Protein AF-A0A8S9KHG9-F1 (afdb_monomer_lite)

pLDDT: mean 96.8, std 2.97, range [74.5, 98.56]

InterPro domains:
  IPR018948 GTP-binding protein TrmE, N-terminal [PF10396] (1-58)
  IPR018948 GTP-binding protein TrmE, N-terminal [cd14858] (1-57)
  IPR027266 Aminomethyltransferase superfamily [G3DSA:3.30.1360.120] (1-58)

Structure (mmCIF, N/CA/C/O backbone):
data_AF-A0A8S9KHG9-F1
#
_entry.id   AF-A0A8S9KHG9-F1
#
loop_
_atom_site.group_PDB
_atom_site.id
_atom_site.type_symbol
_atom_site.label_atom_id
_atom_site.label_alt_id
_atom_site.label_comp_id
_atom_site.label_asym_id
_atom_site.label_entity_id
_atom_site.label_seq_id
_atom_site.pdbx_PDB_ins_code
_atom_site.Cartn_x
_atom_site.Cartn_y
_atom_site.Cartn_z
_atom_site.occupancy
_atom_site.B_iso_or_equiv
_atom_site.auth_seq_id
_atom_site.auth_comp_id
_atom_site.auth_asym_id
_atom_site.auth_atom_id
_atom_site.pdbx_PDB_model_num
ATOM 1 N N . VAL A 1 1 ? 16.943 -7.192 -1.890 1.00 87.19 1 VAL A N 1
ATOM 2 C CA . VAL A 1 1 ? 15.568 -6.816 -2.289 1.00 87.19 1 VAL A CA 1
ATOM 3 C C . VAL A 1 1 ? 14.785 -8.105 -2.387 1.00 87.19 1 VAL A C 1
ATOM 5 O O . VAL A 1 1 ? 15.330 -9.060 -2.927 1.00 87.19 1 VAL A O 1
ATOM 8 N N . LEU A 1 2 ? 13.580 -8.146 -1.833 1.00 97.25 2 LEU A N 1
ATOM 9 C CA . LEU A 1 2 ? 12.622 -9.235 -1.992 1.00 97.25 2 LEU A CA 1
ATOM 10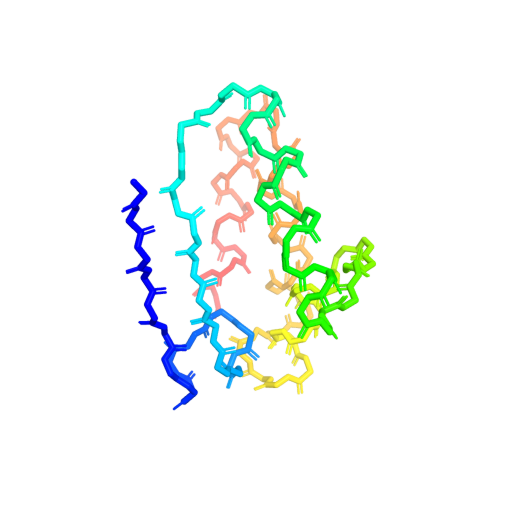 C C . LEU A 1 2 ? 11.458 -8.707 -2.839 1.00 97.25 2 LEU A C 1
ATOM 12 O O . LEU A 1 2 ? 11.012 -7.582 -2.618 1.00 97.25 2 LEU A O 1
ATOM 16 N N . ALA A 1 3 ? 11.001 -9.491 -3.812 1.00 97.25 3 ALA A N 1
ATOM 17 C CA . ALA A 1 3 ? 9.822 -9.175 -4.613 1.00 97.25 3 ALA A CA 1
ATOM 18 C C . ALA A 1 3 ? 8.703 -10.161 -4.267 1.00 97.25 3 ALA A C 1
ATOM 20 O O . ALA A 1 3 ? 8.933 -11.371 -4.281 1.00 97.25 3 ALA A O 1
ATOM 21 N N . VAL A 1 4 ? 7.510 -9.647 -3.963 1.00 98.25 4 VAL A N 1
ATOM 22 C CA . VAL A 1 4 ? 6.337 -10.458 -3.609 1.00 98.25 4 VAL A CA 1
ATOM 23 C C . VAL A 1 4 ? 5.239 -10.223 -4.649 1.00 98.25 4 VAL A C 1
ATOM 25 O O . VAL A 1 4 ? 4.576 -9.186 -4.599 1.00 98.25 4 VAL A O 1
ATOM 28 N N . PRO A 1 5 ? 5.057 -11.136 -5.621 1.00 98.00 5 PRO A N 1
ATOM 29 C CA . PRO A 1 5 ? 3.971 -11.039 -6.585 1.00 98.00 5 PRO A CA 1
ATOM 30 C C . PRO A 1 5 ? 2.652 -11.543 -5.983 1.00 98.00 5 PRO A C 1
ATOM 32 O O . PRO A 1 5 ? 2.587 -12.620 -5.389 1.00 98.00 5 PRO A O 1
ATOM 35 N N . MET A 1 6 ? 1.584 -10.784 -6.201 1.00 98.44 6 MET A N 1
ATOM 36 C CA . MET A 1 6 ? 0.200 -11.118 -5.884 1.00 98.44 6 MET A CA 1
ATOM 37 C C . MET A 1 6 ? -0.620 -10.958 -7.161 1.00 98.44 6 MET A C 1
ATOM 39 O O . MET A 1 6 ? -0.945 -9.844 -7.569 1.00 98.44 6 MET A O 1
ATOM 43 N N . LEU A 1 7 ? -0.911 -12.080 -7.816 1.00 98.12 7 LEU A N 1
ATOM 44 C CA . LEU A 1 7 ? -1.646 -12.075 -9.078 1.00 98.12 7 LEU A CA 1
ATOM 45 C C . LEU A 1 7 ? -3.145 -11.890 -8.835 1.00 98.12 7 LEU A C 1
ATOM 47 O O . LEU A 1 7 ? -3.709 -12.446 -7.881 1.00 98.12 7 LEU A O 1
ATOM 51 N N . ALA A 1 8 ? -3.795 -11.150 -9.728 1.00 96.38 8 ALA A N 1
ATOM 52 C CA . ALA A 1 8 ? -5.233 -10.955 -9.731 1.00 96.38 8 ALA A CA 1
ATOM 53 C C . ALA A 1 8 ? -5.980 -12.309 -9.689 1.00 96.38 8 ALA A C 1
ATOM 55 O O . ALA A 1 8 ? -5.535 -13.295 -10.285 1.00 96.38 8 ALA A O 1
ATOM 56 N N . PRO A 1 9 ? -7.120 -12.408 -8.980 1.00 97.44 9 PRO A N 1
ATOM 57 C CA . PRO A 1 9 ? -7.756 -11.378 -8.153 1.00 97.44 9 PRO A CA 1
ATOM 58 C C . PRO A 1 9 ? -7.261 -11.374 -6.689 1.00 97.44 9 PRO A C 1
ATOM 60 O O . PRO A 1 9 ? -7.892 -10.767 -5.823 1.00 97.44 9 PRO A O 1
ATOM 63 N N . ARG A 1 10 ? -6.179 -12.098 -6.371 1.00 97.50 10 ARG A N 1
ATOM 64 C CA . ARG A 1 10 ? -5.711 -12.367 -4.998 1.00 97.50 10 ARG A CA 1
ATOM 65 C C . ARG A 1 10 ? -4.686 -11.333 -4.526 1.00 97.50 10 ARG A C 1
ATOM 67 O O . ARG A 1 10 ? -3.603 -11.683 -4.068 1.00 97.50 10 ARG A O 1
ATOM 74 N N . SER A 1 11 ? -5.057 -10.063 -4.628 1.00 98.25 11 SER A N 1
ATOM 75 C CA . SER A 1 11 ? -4.271 -8.911 -4.179 1.00 98.25 11 SER A CA 1
ATOM 76 C C . SER A 1 11 ? -5.164 -7.899 -3.454 1.00 98.25 11 SER A C 1
ATOM 78 O O . SER A 1 11 ? -6.391 -8.042 -3.425 1.00 98.25 11 SER A O 1
ATOM 80 N N . TYR A 1 12 ? -4.559 -6.865 -2.864 1.00 97.75 12 TYR A N 1
ATOM 81 C CA . TYR A 1 12 ? -5.304 -5.794 -2.197 1.00 97.75 12 TYR A CA 1
ATOM 82 C C . TYR A 1 12 ? -6.224 -5.035 -3.164 1.00 97.75 12 TYR A C 1
ATOM 84 O O . TYR A 1 12 ? -7.402 -4.855 -2.875 1.00 97.75 12 TYR A O 1
ATOM 92 N N . THR A 1 13 ? -5.728 -4.656 -4.346 1.00 98.31 13 THR A N 1
ATOM 93 C CA . THR A 1 13 ? -6.528 -3.934 -5.349 1.00 98.31 13 THR A CA 1
ATOM 94 C C . THR A 1 13 ? -7.347 -4.854 -6.253 1.00 98.31 13 THR A C 1
ATOM 96 O O . THR A 1 13 ? -8.098 -4.350 -7.077 1.00 98.31 13 THR A O 1
ATOM 99 N N . ARG A 1 14 ? -7.213 -6.185 -6.133 1.00 98.31 14 ARG A N 1
ATOM 100 C CA . ARG A 1 14 ? -7.668 -7.212 -7.101 1.00 98.31 14 ARG A CA 1
ATOM 101 C C . ARG A 1 14 ? -7.002 -7.163 -8.484 1.00 98.31 14 ARG A C 1
ATOM 103 O O . ARG A 1 14 ? -7.357 -7.970 -9.339 1.00 98.31 14 ARG A O 1
ATOM 110 N N . GLU A 1 15 ? -6.035 -6.281 -8.699 1.00 98.56 15 GLU A N 1
ATOM 111 C CA . GLU A 1 15 ? -5.195 -6.249 -9.903 1.00 98.56 15 GLU A CA 1
ATOM 112 C C . GLU A 1 15 ? -3.906 -7.055 -9.677 1.00 98.56 15 GLU A C 1
ATOM 114 O O . GLU A 1 15 ? -3.645 -7.518 -8.564 1.00 98.56 15 GLU A O 1
ATOM 119 N N . ASP A 1 16 ? -3.074 -7.219 -10.703 1.00 98.56 16 ASP A N 1
ATOM 120 C CA . ASP A 1 16 ? -1.722 -7.742 -10.501 1.00 98.56 16 ASP A CA 1
ATOM 121 C C . ASP A 1 16 ? -0.889 -6.725 -9.706 1.00 98.56 16 ASP A C 1
ATOM 123 O O . ASP A 1 16 ? -0.715 -5.578 -10.121 1.00 98.56 16 ASP A O 1
ATOM 127 N N . VAL A 1 17 ? -0.373 -7.144 -8.550 1.00 98.44 17 VAL A N 1
ATOM 128 C CA . VAL A 1 17 ? 0.434 -6.308 -7.651 1.00 98.44 17 VAL A CA 1
ATOM 129 C C . VAL A 1 17 ? 1.775 -6.985 -7.398 1.00 98.44 17 VAL A C 1
ATOM 131 O O . VAL A 1 17 ? 1.845 -8.192 -7.177 1.00 98.44 17 VAL A O 1
ATOM 134 N N . VAL A 1 18 ? 2.852 -6.203 -7.380 1.00 97.94 18 VAL A N 1
ATOM 135 C CA . VAL A 1 18 ? 4.157 -6.643 -6.878 1.00 97.94 18 VAL A CA 1
ATOM 136 C C . VAL A 1 18 ? 4.637 -5.684 -5.798 1.00 97.94 18 VAL A C 1
ATOM 138 O O . VAL A 1 18 ? 4.678 -4.473 -6.005 1.00 97.94 18 VAL A O 1
ATOM 141 N N . GLU A 1 19 ? 5.021 -6.223 -4.646 1.00 98.00 19 GLU A N 1
ATOM 142 C CA . GLU A 1 19 ? 5.668 -5.444 -3.591 1.00 98.00 19 GLU A CA 1
ATOM 143 C C . GLU A 1 19 ? 7.185 -5.617 -3.656 1.00 98.00 19 GLU A C 1
ATOM 145 O O . GLU A 1 19 ? 7.699 -6.738 -3.652 1.00 98.00 19 GLU A O 1
ATOM 150 N N . LEU A 1 20 ? 7.911 -4.496 -3.702 1.00 97.25 20 LEU A N 1
ATOM 151 C CA . LEU A 1 20 ? 9.373 -4.459 -3.711 1.00 97.25 20 LEU A CA 1
ATOM 152 C C . LEU A 1 20 ? 9.897 -4.069 -2.329 1.00 97.25 20 LEU A C 1
ATOM 154 O O . LEU A 1 20 ? 10.030 -2.892 -1.994 1.00 97.25 20 LEU A O 1
ATOM 158 N N . GLN A 1 21 ? 10.248 -5.071 -1.534 1.00 96.75 21 GLN A N 1
ATOM 159 C CA . GLN A 1 21 ? 10.813 -4.873 -0.206 1.00 96.75 21 GLN A CA 1
ATOM 160 C C . GLN A 1 21 ? 12.331 -4.679 -0.321 1.00 96.75 21 GLN A C 1
ATOM 162 O O . GLN A 1 21 ? 13.090 -5.589 -0.677 1.00 96.75 21 GLN A O 1
ATOM 167 N N . CYS A 1 22 ? 12.795 -3.460 -0.061 1.00 94.94 22 CYS A N 1
ATOM 168 C CA . CYS A 1 22 ? 14.193 -3.058 -0.203 1.00 94.94 22 CYS A CA 1
ATOM 169 C C . CYS A 1 22 ? 14.752 -2.465 1.099 1.00 94.94 22 CYS A C 1
ATOM 171 O O . CYS A 1 22 ? 14.039 -2.298 2.084 1.00 94.94 22 CYS A O 1
ATOM 173 N N . HIS A 1 23 ? 16.060 -2.186 1.120 1.00 95.31 23 HIS A N 1
ATOM 174 C CA . HIS A 1 23 ? 16.691 -1.533 2.266 1.00 95.31 23 HIS A CA 1
ATOM 175 C C . HIS A 1 23 ? 16.059 -0.155 2.495 1.00 95.31 23 HIS A C 1
ATOM 177 O O . HIS A 1 23 ? 15.989 0.650 1.568 1.00 95.31 23 HIS A O 1
ATOM 183 N N . GLY A 1 24 ? 15.648 0.126 3.733 1.00 94.06 24 GLY A N 1
ATOM 184 C CA . GLY A 1 24 ? 14.850 1.304 4.090 1.00 94.06 24 GLY A CA 1
ATOM 185 C C . GLY A 1 24 ? 15.590 2.644 4.108 1.00 94.06 24 GLY A C 1
ATOM 186 O O . GLY A 1 24 ? 15.089 3.593 4.703 1.00 94.06 24 GLY A O 1
ATOM 187 N N . SER A 1 25 ? 16.779 2.752 3.502 1.00 96.75 25 SER A N 1
ATOM 188 C CA . SER A 1 25 ? 17.435 4.055 3.370 1.00 96.75 25 SER A CA 1
ATOM 189 C C . SER A 1 25 ? 16.690 4.904 2.338 1.00 96.75 25 SER A C 1
ATOM 191 O O . SER A 1 25 ? 16.277 4.410 1.286 1.00 96.75 25 SER A O 1
ATOM 193 N N . GLU A 1 26 ? 16.544 6.200 2.611 1.00 96.88 26 GLU A N 1
ATOM 194 C CA . GLU A 1 26 ? 15.819 7.122 1.729 1.00 96.88 26 GLU A CA 1
ATOM 195 C C . GLU A 1 26 ? 16.376 7.108 0.295 1.00 96.88 26 GLU A C 1
ATOM 197 O O . GLU A 1 26 ? 15.626 7.101 -0.681 1.00 96.88 26 GLU A O 1
ATOM 202 N N . VAL A 1 27 ? 17.704 7.029 0.160 1.00 97.12 27 VAL A N 1
ATOM 203 C CA . VAL A 1 27 ? 18.382 6.949 -1.140 1.00 97.12 27 VAL A CA 1
ATOM 204 C C . VAL A 1 27 ? 17.985 5.678 -1.896 1.00 97.12 27 VAL A C 1
ATOM 206 O O . VAL A 1 27 ? 17.712 5.748 -3.095 1.00 97.12 27 VAL A O 1
ATOM 209 N N . CYS A 1 28 ? 17.932 4.522 -1.225 1.00 96.06 28 CYS A N 1
ATOM 210 C CA . CYS A 1 28 ? 17.502 3.269 -1.845 1.00 96.06 28 CYS A CA 1
ATOM 211 C C . CYS A 1 28 ? 16.031 3.335 -2.273 1.00 96.06 28 CYS A C 1
ATOM 213 O O . CYS A 1 28 ? 15.728 3.006 -3.419 1.00 96.06 28 CYS A O 1
ATOM 215 N N . LEU A 1 29 ? 15.143 3.822 -1.402 1.00 96.75 29 LEU A N 1
ATOM 216 C CA . LEU A 1 29 ? 13.709 3.935 -1.685 1.00 96.75 29 LEU A CA 1
ATOM 217 C C . LEU A 1 29 ? 13.428 4.869 -2.871 1.00 96.75 29 LEU A C 1
ATOM 219 O O . LEU A 1 29 ? 12.703 4.494 -3.792 1.00 96.75 29 LEU A O 1
ATOM 223 N N . ARG A 1 30 ? 14.067 6.048 -2.915 1.00 96.81 30 ARG A N 1
ATOM 224 C CA . ARG A 1 30 ? 13.942 6.991 -4.041 1.00 96.81 30 ARG A CA 1
ATOM 225 C C . ARG A 1 30 ? 14.422 6.381 -5.360 1.00 96.81 30 ARG A C 1
ATOM 227 O O . ARG A 1 30 ? 13.788 6.595 -6.389 1.00 96.81 30 ARG A O 1
ATOM 234 N N . ARG A 1 31 ? 15.518 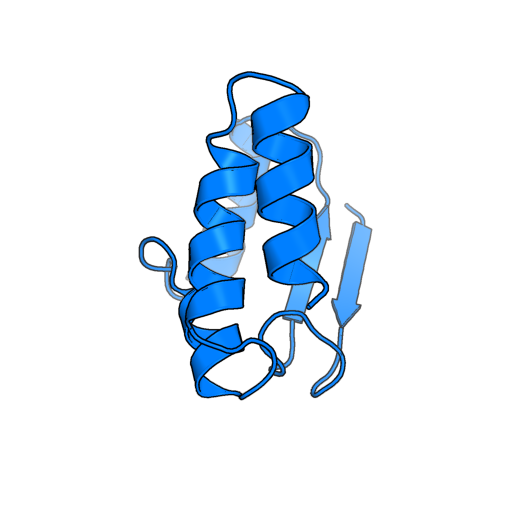5.609 -5.342 1.00 96.88 31 ARG A N 1
ATOM 235 C CA . ARG A 1 31 ? 16.037 4.918 -6.538 1.00 96.88 31 ARG A CA 1
ATOM 236 C C . ARG A 1 31 ? 15.089 3.828 -7.032 1.00 96.88 31 ARG A C 1
ATOM 238 O O . ARG A 1 31 ? 14.865 3.742 -8.234 1.00 96.88 31 ARG A O 1
ATOM 245 N N . VAL A 1 32 ? 14.519 3.033 -6.126 1.00 97.12 32 VAL A N 1
ATOM 246 C CA . VAL A 1 32 ? 13.542 1.991 -6.483 1.00 97.12 32 VAL A CA 1
ATOM 247 C C . VAL A 1 32 ? 12.274 2.614 -7.065 1.00 97.12 32 VAL A C 1
ATOM 249 O O . VAL A 1 32 ? 11.839 2.200 -8.138 1.00 97.12 32 VAL A O 1
ATOM 252 N N . LEU A 1 33 ? 11.725 3.652 -6.424 1.00 97.44 33 LEU A N 1
ATOM 253 C CA . LEU A 1 33 ? 10.559 4.373 -6.942 1.00 97.44 33 LEU A CA 1
ATOM 254 C C . LEU A 1 33 ? 10.835 4.957 -8.331 1.00 97.44 33 LEU A C 1
ATOM 256 O O . LEU A 1 33 ? 10.024 4.800 -9.242 1.00 97.44 33 LEU A O 1
ATOM 260 N N . ARG A 1 34 ? 12.000 5.592 -8.512 1.00 98.06 34 ARG A N 1
ATOM 261 C CA . ARG A 1 34 ? 12.390 6.165 -9.800 1.00 98.06 34 ARG A CA 1
ATOM 262 C C . ARG A 1 34 ? 12.488 5.101 -10.892 1.00 98.06 34 ARG A C 1
ATOM 264 O O . ARG A 1 34 ? 11.945 5.315 -11.967 1.00 98.06 34 ARG A O 1
ATOM 271 N N . ALA A 1 35 ? 13.099 3.955 -10.594 1.00 97.62 35 ALA A N 1
ATOM 272 C CA . ALA A 1 35 ? 13.197 2.844 -11.537 1.00 97.62 35 ALA A CA 1
ATOM 273 C C . ALA A 1 35 ? 11.816 2.314 -11.967 1.00 97.62 35 ALA A C 1
ATOM 275 O O . ALA A 1 35 ? 11.633 1.991 -13.136 1.00 97.62 35 ALA A O 1
ATOM 276 N N . CYS A 1 36 ? 10.832 2.273 -11.060 1.00 98.00 36 CYS A N 1
ATOM 277 C CA . CYS A 1 36 ? 9.461 1.883 -11.407 1.00 98.00 36 CYS A CA 1
ATOM 278 C C . CYS A 1 36 ? 8.815 2.884 -12.377 1.00 98.00 36 CYS A C 1
ATOM 280 O O . CYS A 1 36 ? 8.182 2.481 -13.350 1.00 98.00 36 CYS A O 1
ATOM 282 N N . VAL A 1 37 ? 8.996 4.187 -12.131 1.00 98.31 37 VAL A N 1
ATOM 283 C CA . VAL A 1 37 ? 8.464 5.248 -13.002 1.00 98.31 37 VAL A CA 1
ATOM 284 C C . VAL A 1 37 ? 9.143 5.243 -14.372 1.00 98.31 37 VAL A C 1
ATOM 286 O O . VAL A 1 37 ? 8.461 5.319 -15.389 1.00 98.31 37 VAL A O 1
ATOM 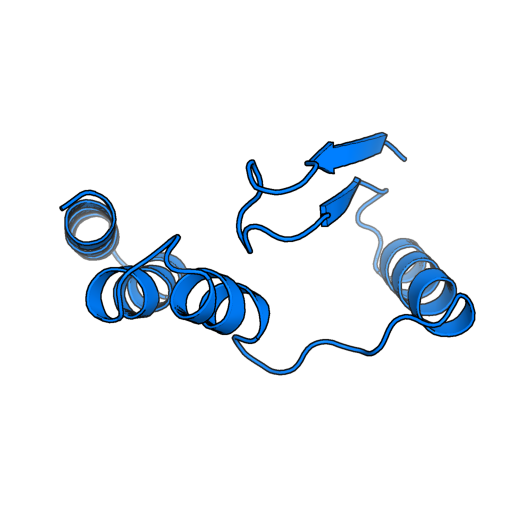289 N N . ASP A 1 38 ? 10.467 5.086 -14.417 1.00 98.56 38 ASP A N 1
ATOM 290 C CA . ASP A 1 38 ? 11.222 4.988 -15.674 1.00 98.56 38 ASP A CA 1
ATOM 291 C C . ASP A 1 38 ? 10.832 3.737 -16.487 1.00 98.56 38 ASP A C 1
ATOM 293 O O . ASP A 1 38 ? 10.908 3.749 -17.714 1.00 98.56 38 ASP A O 1
ATOM 297 N N . ALA A 1 39 ? 10.352 2.679 -15.823 1.00 98.31 39 ALA A N 1
ATOM 298 C CA . ALA A 1 39 ? 9.792 1.483 -16.454 1.00 98.31 39 ALA A CA 1
ATOM 299 C C . ALA A 1 39 ? 8.318 1.631 -16.896 1.00 98.31 39 ALA A C 1
ATOM 301 O O . ALA A 1 39 ? 7.735 0.670 -17.397 1.00 98.31 39 ALA A O 1
ATOM 302 N N . GLY A 1 40 ? 7.710 2.811 -16.729 1.00 98.31 40 GLY A N 1
ATOM 303 C CA . GLY A 1 40 ? 6.361 3.128 -17.212 1.00 98.31 40 GLY A CA 1
ATOM 304 C C . GLY A 1 40 ? 5.278 3.216 -16.134 1.00 98.31 40 GLY A C 1
ATOM 305 O O . GLY A 1 40 ? 4.118 3.461 -16.466 1.00 98.31 40 GLY A O 1
ATOM 306 N N . ALA A 1 41 ? 5.612 3.048 -14.850 1.00 98.12 41 ALA A N 1
ATOM 307 C CA . ALA A 1 41 ? 4.641 3.263 -13.780 1.00 98.12 41 ALA A CA 1
ATOM 308 C C . ALA A 1 41 ? 4.320 4.759 -13.599 1.00 98.12 41 ALA A C 1
ATOM 310 O O . ALA A 1 41 ? 5.186 5.627 -13.710 1.00 98.12 41 ALA A O 1
ATOM 311 N N . ARG A 1 42 ? 3.073 5.070 -13.234 1.00 98.19 42 ARG A N 1
ATOM 312 C CA . ARG A 1 42 ? 2.676 6.404 -12.761 1.00 98.19 42 ARG A CA 1
ATOM 313 C C . ARG A 1 42 ? 2.742 6.449 -11.232 1.00 98.19 42 ARG A C 1
ATOM 315 O O . ARG A 1 42 ? 2.417 5.464 -10.574 1.00 98.19 42 ARG A O 1
ATOM 322 N N . LEU A 1 43 ? 3.107 7.602 -10.665 1.00 98.38 43 LEU A N 1
ATOM 323 C CA . LEU A 1 43 ? 2.945 7.847 -9.228 1.00 98.38 43 LEU A CA 1
ATOM 324 C C . LEU A 1 43 ? 1.468 7.775 -8.835 1.00 98.38 43 LEU A C 1
ATOM 326 O O . LEU A 1 43 ? 0.640 8.440 -9.456 1.00 98.38 43 LEU A O 1
ATOM 330 N N . ALA A 1 44 ? 1.162 6.995 -7.803 1.00 98.38 44 ALA A N 1
ATOM 331 C CA . ALA A 1 44 ? -0.192 6.873 -7.284 1.00 98.38 44 ALA A CA 1
ATOM 332 C C . ALA A 1 44 ? -0.681 8.190 -6.660 1.00 98.38 44 ALA A C 1
ATOM 334 O O . ALA A 1 44 ? 0.090 8.923 -6.036 1.00 98.38 44 ALA A O 1
ATOM 335 N N . GLU A 1 45 ? -1.971 8.462 -6.812 1.00 98.31 45 GLU A N 1
ATOM 336 C CA . GLU A 1 45 ? -2.661 9.544 -6.117 1.00 98.31 45 GLU A CA 1
ATOM 337 C C . GLU A 1 45 ? -2.967 9.162 -4.655 1.00 98.31 45 GLU A C 1
ATOM 339 O O . GLU A 1 45 ? -2.948 7.975 -4.294 1.00 98.31 45 GLU A O 1
ATOM 344 N N . PRO A 1 46 ? -3.255 10.141 -3.776 1.00 97.38 46 PRO A N 1
ATOM 345 C CA . PRO A 1 46 ? -3.647 9.859 -2.399 1.00 97.38 46 PRO A CA 1
ATOM 346 C C . PRO A 1 46 ? -4.847 8.905 -2.328 1.00 97.38 46 PRO A C 1
ATOM 348 O O . PRO A 1 46 ? -5.889 9.153 -2.925 1.00 97.38 46 PRO A O 1
ATOM 351 N N . GLY A 1 47 ? -4.697 7.799 -1.596 1.00 96.50 47 GLY A N 1
ATOM 352 C CA . GLY A 1 47 ? -5.758 6.800 -1.414 1.00 96.50 47 GLY A CA 1
ATOM 353 C C . GLY A 1 47 ? -6.039 5.909 -2.630 1.00 96.50 47 GLY A C 1
ATOM 354 O O . GLY A 1 47 ? -6.891 5.027 -2.534 1.00 96.50 47 GLY A O 1
ATOM 355 N N . GLU A 1 48 ? -5.315 6.072 -3.745 1.00 98.25 48 GLU A N 1
ATOM 356 C CA . GLU A 1 48 ? -5.638 5.407 -5.013 1.00 98.25 48 GLU A CA 1
ATOM 357 C C . GLU A 1 48 ? -5.684 3.873 -4.891 1.00 98.25 48 GLU A C 1
ATOM 359 O O . GLU A 1 48 ? -6.581 3.237 -5.438 1.00 98.25 48 GLU A O 1
ATOM 364 N N . PHE A 1 49 ? -4.785 3.259 -4.116 1.00 98.44 49 PHE A N 1
ATOM 365 C CA . PHE A 1 49 ? -4.797 1.806 -3.902 1.00 98.44 49 PHE A CA 1
ATOM 366 C C . PHE A 1 49 ? -6.083 1.320 -3.213 1.00 98.44 49 PHE A C 1
ATOM 368 O O . PHE A 1 49 ? -6.689 0.345 -3.653 1.00 98.44 49 PHE A O 1
ATOM 375 N N . THR A 1 50 ? -6.535 2.005 -2.160 1.00 97.81 50 THR A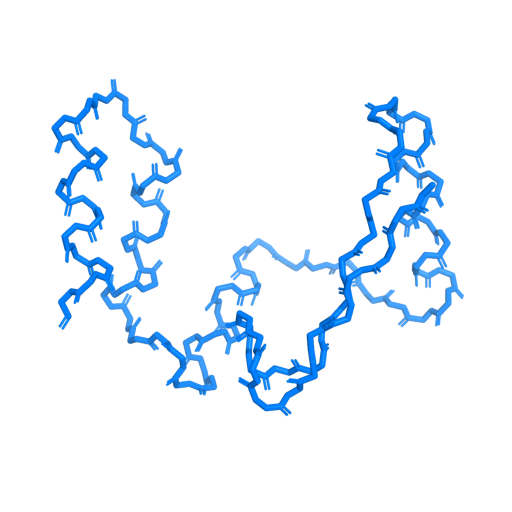 N 1
ATOM 376 C CA . THR A 1 50 ? -7.778 1.646 -1.456 1.00 97.81 50 THR A CA 1
ATOM 377 C C . THR A 1 50 ? -9.005 1.954 -2.312 1.00 97.81 50 THR A C 1
ATOM 379 O O . THR A 1 50 ? -9.937 1.152 -2.343 1.00 97.81 50 THR A O 1
ATOM 382 N N . LEU A 1 51 ? -8.983 3.046 -3.086 1.00 98.06 51 LEU A N 1
ATOM 383 C CA . LEU A 1 51 ? -10.031 3.347 -4.063 1.00 98.06 51 LEU A CA 1
ATOM 384 C C . LEU A 1 51 ? -10.178 2.214 -5.087 1.00 98.06 51 LEU A C 1
ATOM 386 O O . LEU A 1 51 ? -11.291 1.774 -5.356 1.00 98.06 51 LEU A O 1
ATOM 390 N N . ARG A 1 52 ? -9.073 1.691 -5.630 1.00 98.38 52 ARG A N 1
ATOM 391 C CA . ARG A 1 52 ? -9.118 0.5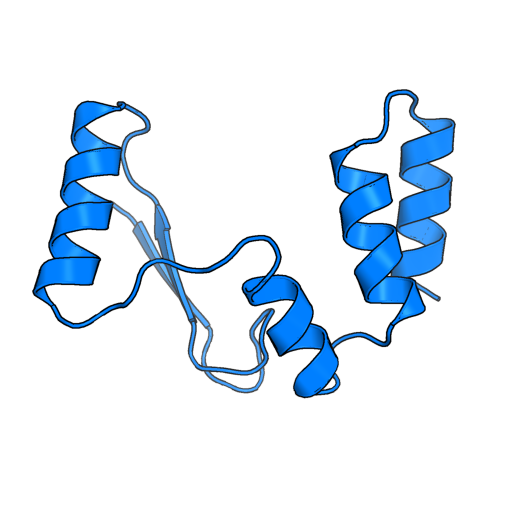55 -6.563 1.00 98.38 52 ARG A CA 1
ATOM 392 C C . ARG A 1 52 ? -9.628 -0.725 -5.905 1.00 98.38 52 ARG A C 1
ATOM 394 O O . ARG A 1 52 ? -10.396 -1.451 -6.527 1.00 98.38 52 ARG A O 1
ATOM 401 N N . ALA A 1 53 ? -9.263 -0.984 -4.648 1.00 98.31 53 ALA A N 1
ATOM 402 C CA . ALA A 1 53 ? -9.819 -2.102 -3.883 1.00 98.31 53 ALA A CA 1
ATOM 403 C C . ALA A 1 53 ? -11.352 -1.995 -3.749 1.00 98.31 53 ALA A C 1
ATOM 405 O O . ALA A 1 53 ? -12.052 -2.990 -3.948 1.00 98.31 53 ALA A O 1
ATOM 406 N N . PHE A 1 54 ? -11.876 -0.793 -3.489 1.00 97.56 54 PHE A N 1
ATOM 407 C CA . PHE A 1 54 ? -13.315 -0.518 -3.478 1.00 97.56 54 PHE A CA 1
ATOM 408 C C . PHE A 1 54 ? -13.958 -0.717 -4.860 1.00 97.56 54 PHE A C 1
ATOM 410 O O . PHE A 1 54 ? -14.899 -1.495 -5.000 1.00 97.56 54 PHE A O 1
ATOM 417 N N . LEU A 1 55 ? -13.411 -0.084 -5.905 1.00 98.19 55 LEU A N 1
ATOM 418 C CA . LEU A 1 55 ? -13.942 -0.172 -7.272 1.00 98.19 55 LEU A CA 1
ATOM 419 C C . LEU A 1 55 ? -13.958 -1.611 -7.809 1.00 98.19 55 LEU A C 1
ATOM 421 O O . LEU A 1 55 ? -14.874 -1.988 -8.535 1.00 98.19 55 LEU A O 1
ATOM 425 N N . ASN A 1 56 ? -12.985 -2.432 -7.408 1.00 98.19 56 ASN A N 1
ATOM 426 C CA . ASN A 1 56 ? -12.900 -3.841 -7.789 1.00 98.19 56 ASN A CA 1
ATOM 427 C C . ASN A 1 56 ? -13.635 -4.785 -6.816 1.00 98.19 56 ASN A C 1
ATOM 429 O O . ASN A 1 56 ? -13.450 -6.008 -6.870 1.00 98.19 56 ASN A O 1
ATOM 433 N N . GLY A 1 57 ? -14.453 -4.241 -5.908 1.00 96.94 57 GLY A N 1
ATOM 434 C CA . GLY A 1 57 ? -15.321 -4.987 -4.993 1.00 96.94 57 GLY A CA 1
ATOM 435 C C . GLY A 1 57 ? -14.573 -5.850 -3.974 1.00 96.94 57 GLY A C 1
ATOM 436 O O . GLY A 1 57 ? -15.084 -6.896 -3.562 1.00 96.94 57 GLY A O 1
ATOM 437 N N . ARG A 1 58 ? -13.324 -5.497 -3.636 1.00 96.94 58 ARG A N 1
ATOM 438 C CA . ARG A 1 58 ? -12.564 -6.129 -2.542 1.00 96.94 58 ARG A CA 1
ATOM 439 C C . ARG A 1 58 ? -13.028 -5.636 -1.180 1.00 96.94 58 ARG A C 1
ATOM 441 O O . ARG A 1 58 ? -12.983 -6.429 -0.239 1.00 96.94 58 ARG A O 1
ATOM 448 N N . LEU A 1 59 ? -13.393 -4.358 -1.128 1.00 96.88 59 LEU A N 1
ATOM 449 C CA . LEU A 1 59 ? -13.903 -3.628 0.023 1.00 96.88 59 LEU A CA 1
ATOM 450 C C . LEU A 1 59 ? -15.207 -2.936 -0.384 1.00 96.88 59 LEU A C 1
ATOM 452 O O . LEU A 1 59 ? -15.347 -2.540 -1.543 1.00 96.88 59 LEU A O 1
ATOM 456 N N . ASP A 1 60 ? -16.126 -2.748 0.553 1.00 96.81 60 ASP A N 1
ATOM 457 C CA . ASP A 1 60 ? -17.165 -1.728 0.414 1.00 96.81 60 ASP A CA 1
ATOM 458 C C . ASP A 1 60 ? -16.650 -0.340 0.853 1.00 96.81 60 ASP A C 1
ATOM 460 O O . ASP A 1 60 ? -15.486 -0.172 1.233 1.00 96.81 60 ASP A O 1
ATOM 464 N N . LEU A 1 61 ? -17.503 0.685 0.748 1.00 95.81 61 LEU A N 1
ATOM 465 C CA . LEU A 1 61 ? -17.116 2.056 1.088 1.00 95.81 61 LEU A CA 1
ATOM 466 C C . LEU A 1 61 ? -16.820 2.214 2.588 1.00 95.81 61 LEU A C 1
ATOM 468 O O . LEU A 1 61 ? -15.870 2.898 2.955 1.00 95.81 61 LEU A O 1
ATOM 472 N N . THR A 1 62 ? -17.597 1.558 3.451 1.00 96.00 62 THR A N 1
ATOM 473 C CA . THR A 1 62 ? -17.425 1.629 4.906 1.00 96.00 62 THR A CA 1
ATOM 474 C C . THR A 1 62 ? -16.110 0.979 5.331 1.00 96.00 62 THR A C 1
ATOM 476 O O . THR A 1 62 ? -15.347 1.573 6.094 1.00 96.00 62 THR A O 1
ATOM 479 N N . GLN A 1 63 ? -15.789 -0.191 4.783 1.00 97.25 63 GLN A N 1
ATOM 480 C CA . GLN A 1 63 ? -14.513 -0.869 4.982 1.00 97.25 63 GLN A CA 1
ATOM 481 C C . GLN A 1 63 ? -13.347 0.002 4.486 1.00 97.25 63 GLN A C 1
ATOM 483 O O . GLN A 1 63 ? -12.356 0.156 5.199 1.00 97.25 63 GLN A O 1
ATOM 488 N N . ALA A 1 64 ? -13.469 0.624 3.306 1.00 96.12 64 ALA A N 1
ATOM 489 C CA . ALA A 1 64 ? -12.450 1.524 2.761 1.00 96.12 64 ALA A CA 1
ATOM 490 C C . ALA A 1 64 ? -12.196 2.758 3.652 1.00 96.12 64 ALA A C 1
ATOM 492 O O . ALA A 1 64 ? -11.041 3.120 3.875 1.00 96.12 64 ALA A O 1
ATOM 493 N N . GLU A 1 65 ? -13.243 3.377 4.204 1.00 95.44 65 GLU A N 1
ATOM 494 C CA . GLU A 1 65 ? -13.112 4.482 5.165 1.00 95.44 65 GLU A CA 1
ATOM 495 C C . GLU A 1 65 ? -12.445 4.034 6.471 1.00 95.44 65 GLU A C 1
ATOM 497 O O . GLU A 1 65 ? -11.621 4.754 7.039 1.00 95.44 65 GLU A O 1
ATOM 502 N N . ASN A 1 66 ? -12.763 2.831 6.951 1.00 97.25 66 ASN A N 1
ATOM 503 C CA . ASN A 1 66 ? -12.179 2.305 8.182 1.00 97.25 66 ASN A CA 1
ATOM 504 C C . ASN A 1 66 ? -10.680 1.981 8.045 1.00 97.25 66 ASN A C 1
ATOM 506 O O . ASN A 1 66 ? -9.967 2.031 9.046 1.00 97.25 66 ASN A O 1
ATOM 510 N N . VAL A 1 67 ? -10.161 1.754 6.830 1.00 96.69 67 VAL A N 1
ATOM 511 C CA . VAL A 1 67 ? -8.707 1.655 6.591 1.00 96.69 67 VAL A CA 1
ATOM 512 C C . VAL A 1 67 ? -7.990 2.953 6.981 1.00 96.69 67 VAL A C 1
ATOM 514 O O . VAL A 1 67 ? -6.952 2.903 7.639 1.00 96.69 67 VAL A O 1
ATOM 517 N N . GLU A 1 68 ? -8.538 4.119 6.628 1.00 95.19 68 GLU A N 1
ATOM 518 C CA . GLU A 1 68 ? -7.952 5.415 7.005 1.00 95.19 68 GLU A CA 1
ATOM 519 C C . GLU A 1 68 ? -8.045 5.650 8.516 1.00 95.19 68 GLU A C 1
ATOM 521 O O . GLU A 1 68 ? -7.049 6.041 9.133 1.00 95.19 68 GLU A O 1
ATOM 526 N N . LYS A 1 69 ? -9.186 5.307 9.132 1.00 96.88 69 LYS A N 1
ATOM 527 C CA . LYS A 1 69 ? -9.371 5.400 10.590 1.00 96.88 69 LYS A CA 1
ATOM 528 C C . LYS A 1 69 ? -8.383 4.526 11.354 1.00 96.88 69 LYS A C 1
ATOM 530 O O . LYS A 1 69 ? -7.892 4.936 12.402 1.00 96.88 69 LYS A O 1
ATOM 535 N N . LEU A 1 70 ? -8.073 3.339 10.833 1.00 97.50 70 LEU A N 1
ATOM 536 C CA . LEU A 1 70 ? -7.097 2.440 11.440 1.00 97.50 70 LEU A CA 1
ATOM 537 C C . LEU A 1 70 ? -5.678 3.024 11.361 1.00 97.50 70 LEU A C 1
ATOM 539 O O . LEU A 1 70 ? -4.959 3.017 12.356 1.00 97.50 70 LEU A O 1
ATOM 543 N N . ILE A 1 71 ? -5.283 3.566 10.203 1.00 96.06 71 ILE A N 1
ATOM 544 C CA . ILE A 1 71 ? -3.962 4.190 10.003 1.00 96.06 71 ILE A CA 1
ATOM 545 C C . ILE A 1 71 ? -3.789 5.440 10.884 1.00 96.06 71 ILE A C 1
ATOM 547 O O . ILE A 1 71 ? -2.698 5.688 11.399 1.00 96.06 71 ILE A O 1
ATOM 551 N N . SER A 1 72 ? -4.848 6.234 11.054 1.00 96.62 72 SER A N 1
ATOM 552 C CA . SER A 1 72 ? -4.830 7.499 11.803 1.00 96.62 72 SER A CA 1
ATOM 553 C C . SER A 1 72 ? -5.110 7.346 13.308 1.00 96.62 72 SER A C 1
ATOM 555 O O . SER A 1 72 ? -5.052 8.337 14.050 1.00 96.62 72 SER A O 1
ATOM 557 N N . ALA A 1 73 ? -5.388 6.125 13.779 1.00 97.62 73 ALA A N 1
ATOM 558 C CA . ALA A 1 73 ? -5.780 5.844 15.154 1.00 97.62 73 ALA A CA 1
ATOM 559 C C . ALA A 1 73 ? -4.712 6.278 16.175 1.00 97.62 73 ALA A C 1
ATOM 561 O O . ALA A 1 73 ? -3.521 6.001 16.042 1.00 97.62 73 ALA A O 1
ATOM 562 N N . LYS A 1 74 ? -5.162 6.938 17.251 1.00 97.38 74 LYS A N 1
ATOM 563 C CA . LYS A 1 74 ? -4.305 7.439 18.348 1.00 97.38 74 LYS A CA 1
ATOM 564 C C . LYS A 1 74 ? -4.508 6.704 19.676 1.00 97.38 74 LYS A C 1
ATOM 566 O O . LYS A 1 74 ? -3.912 7.080 20.682 1.00 97.38 74 LYS A O 1
ATOM 571 N N . SER A 1 75 ? -5.364 5.687 19.699 1.00 98.12 75 SER A N 1
ATOM 572 C CA . SER A 1 75 ? -5.612 4.829 20.858 1.00 98.12 75 SER A CA 1
ATOM 573 C C . SER A 1 75 ? -5.944 3.414 20.398 1.00 98.12 75 SER A C 1
ATOM 575 O O . SER A 1 75 ? -6.476 3.235 19.302 1.00 98.12 75 SER A O 1
ATOM 577 N N . SER A 1 76 ? -5.672 2.418 21.246 1.00 97.81 76 SER A N 1
ATOM 578 C CA . SER A 1 76 ? -6.023 1.023 20.953 1.00 97.81 76 SER A CA 1
ATOM 579 C C . SER A 1 76 ? -7.519 0.873 20.689 1.00 97.81 76 SER A C 1
ATOM 581 O O . SER A 1 76 ? -7.889 0.324 19.668 1.00 97.81 76 SER A O 1
ATOM 583 N N . ALA A 1 77 ? -8.372 1.497 21.510 1.00 97.88 77 ALA A N 1
ATOM 584 C CA . ALA A 1 77 ? -9.823 1.451 21.320 1.00 97.88 77 ALA A CA 1
ATOM 585 C C . ALA A 1 77 ? -10.284 2.006 19.956 1.00 97.88 77 ALA A C 1
ATOM 587 O O . ALA A 1 77 ? -11.219 1.477 19.364 1.00 97.88 77 ALA A O 1
ATOM 588 N N . ALA A 1 78 ? -9.637 3.062 19.442 1.00 97.56 78 ALA A N 1
ATOM 589 C CA . ALA A 1 78 ? -9.946 3.590 18.113 1.00 97.56 78 ALA A CA 1
ATOM 590 C C . ALA A 1 78 ? -9.468 2.649 16.995 1.00 97.56 78 ALA A C 1
ATOM 592 O O . ALA A 1 78 ? -10.172 2.480 16.002 1.00 97.56 78 ALA A O 1
ATOM 593 N N . ALA A 1 79 ? -8.295 2.029 17.164 1.00 97.50 79 ALA A N 1
ATOM 594 C CA . ALA A 1 79 ? -7.783 1.032 16.229 1.00 97.50 79 ALA A CA 1
ATOM 595 C C . ALA A 1 79 ? -8.675 -0.221 16.199 1.00 97.50 79 ALA A C 1
ATOM 597 O O . ALA A 1 79 ? -9.014 -0.694 15.119 1.00 97.50 79 ALA A O 1
ATOM 598 N N . ASP A 1 80 ? -9.112 -0.703 17.364 1.00 97.62 80 ASP A N 1
ATOM 599 C CA . ASP A 1 80 ? -9.987 -1.870 17.501 1.00 97.62 80 ASP A CA 1
ATOM 600 C C . ASP A 1 80 ? -11.346 -1.616 16.829 1.00 97.62 80 ASP A C 1
ATOM 602 O O . ASP A 1 80 ? -11.780 -2.411 15.999 1.00 97.62 80 ASP A O 1
ATOM 606 N N . ALA A 1 81 ? -11.967 -0.457 17.080 1.00 97.12 81 ALA A N 1
ATOM 607 C CA . ALA A 1 81 ? -13.228 -0.077 16.438 1.00 97.12 81 ALA A CA 1
ATOM 608 C C . ALA A 1 81 ? -13.103 0.054 14.906 1.00 97.12 81 ALA A C 1
ATOM 610 O O . ALA A 1 81 ? -14.006 -0.335 14.164 1.00 97.12 81 ALA A O 1
ATOM 611 N N . ALA A 1 82 ? -11.984 0.596 14.410 1.00 96.75 82 ALA A N 1
ATOM 612 C CA . ALA A 1 82 ? -11.725 0.662 12.974 1.00 96.75 82 ALA A CA 1
ATOM 613 C C . ALA A 1 82 ? -11.517 -0.737 12.373 1.00 96.75 82 ALA A C 1
ATOM 615 O O . ALA A 1 82 ? -12.018 -1.019 11.287 1.00 96.75 82 ALA A O 1
ATOM 616 N N . LEU A 1 83 ? -10.820 -1.627 13.085 1.00 96.69 83 LEU A N 1
ATOM 617 C CA . LEU A 1 83 ? -10.590 -3.001 12.651 1.00 96.69 83 LEU A CA 1
ATOM 618 C C . LEU A 1 83 ? -11.893 -3.807 12.574 1.00 96.69 83 LEU A C 1
ATOM 620 O O . LEU A 1 83 ? -12.109 -4.494 11.576 1.00 96.69 83 LEU A O 1
ATOM 624 N N . GLU A 1 84 ? -12.779 -3.682 13.565 1.00 96.31 84 GLU A N 1
ATOM 625 C CA . GLU A 1 84 ? -14.121 -4.283 13.532 1.00 96.31 84 GLU A CA 1
ATOM 626 C C . GLU A 1 84 ? -14.886 -3.846 12.277 1.00 96.31 84 GLU A C 1
ATOM 628 O O . GLU A 1 84 ? -15.449 -4.673 11.562 1.00 96.31 84 GLU A O 1
ATOM 633 N N . GLY A 1 85 ? -14.824 -2.556 11.945 1.00 93.19 85 GLY A N 1
ATOM 634 C CA . GLY A 1 85 ? -15.459 -2.007 10.752 1.00 93.19 85 GLY A CA 1
ATOM 635 C C . GLY A 1 85 ? -14.824 -2.416 9.413 1.00 93.19 85 GLY A C 1
ATOM 636 O O . GLY A 1 85 ? -15.422 -2.161 8.371 1.00 93.19 85 GLY A O 1
ATOM 637 N N . ILE A 1 86 ? -13.627 -3.014 9.407 1.00 93.56 86 ILE A N 1
ATOM 638 C CA . ILE A 1 86 ? -13.009 -3.624 8.212 1.00 93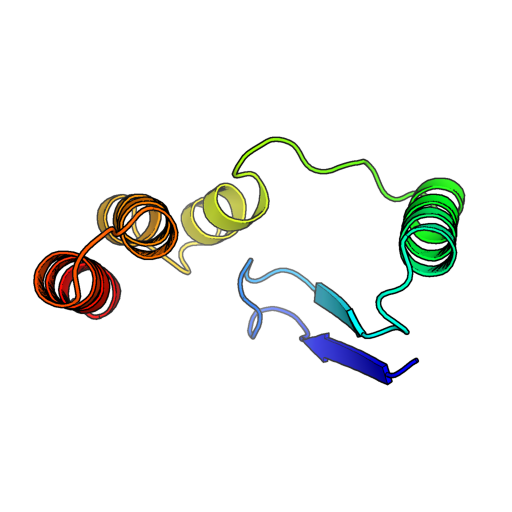.56 86 ILE A CA 1
ATOM 639 C C . ILE A 1 86 ? -13.428 -5.097 8.073 1.00 93.56 86 ILE A C 1
ATOM 641 O O . ILE A 1 86 ? -13.448 -5.627 6.963 1.00 93.56 86 ILE A O 1
ATOM 645 N N . GLN A 1 87 ? -13.706 -5.768 9.194 1.00 88.88 87 GLN A N 1
ATOM 646 C CA . GLN A 1 87 ? -14.001 -7.204 9.255 1.00 88.88 87 GLN A CA 1
ATOM 647 C C . GLN A 1 87 ? -15.494 -7.541 9.148 1.00 88.88 87 GLN A C 1
ATOM 649 O O . GLN A 1 87 ? -15.814 -8.703 8.887 1.00 88.88 87 GLN A O 1
ATOM 654 N N . ALA A 1 88 ? -16.369 -6.559 9.376 1.00 74.50 88 ALA A N 1
ATOM 655 C CA . ALA A 1 88 ? -17.812 -6.652 9.150 1.00 74.50 88 ALA A CA 1
ATOM 656 C C . ALA A 1 88 ? -18.143 -6.898 7.670 1.00 74.50 88 ALA A C 1
ATOM 658 O O . ALA A 1 88 ? -19.074 -7.697 7.418 1.00 74.50 88 ALA A O 1
#

Secondary structure (DSSP, 8-state):
-EEEEE-TTSSSSSS-EEEEE----HHHHHHHHHHHHHTTPPPPPTTHHHHHHHHTTSS-HHHHHHHHHHHH--SHHHHHHHHHHHH-

Organism: Brassica cretica (NCBI:txid69181)

Radius of gyration: 15.31 Å; chains: 1; bounding box: 36×22×38 Å

Sequence (88 aa):
VLAVPMLAPRSYTREDVVELQCHGSEVCLRRVLRACVDAGARLAEPGEFTLRAFLNGRLDLTQAENVEKLISAKSSAAADAALEGIQA

Foldseek 3Di:
DDKDWQPACRDQLNHTDIDDDDDPDPVTVVVVVVVCVVVPDDDDDVLNSLVSSCVVPVFPPQLSVLVVQLVPDPDPVSNVVSVVSNVD